Protein AF-A0A023BPZ6-F1 (afdb_monomer_lite)

Secondary structure (DSSP, 8-state):
----------------EEEETTEEEEE-SGGGSS-SS-------EEEE------HHHHHHHHHHHHHTT--

Radius of gyration: 19.58 Å; chains: 1; bounding box: 38×39×56 Å

pLDDT: mean 72.11, std 17.09, range [38.31, 94.25]

Sequence (71 aa):
MNELKTNRKKNMDVVYVFSENDKVYVKNSTCSELSNQTSIIYEEWFPINFQWKSLMDLRKNMRLQNAEESY

Structure (mmCIF, N/CA/C/O backbone):
data_AF-A0A023BPZ6-F1
#
_entry.id   AF-A0A023BPZ6-F1
#
loop_
_atom_site.group_PDB
_atom_site.id
_atom_site.type_symbol
_atom_site.label_atom_id
_atom_site.label_alt_id
_atom_site.label_comp_id
_atom_site.label_asym_id
_atom_site.label_entity_id
_atom_site.label_seq_id
_atom_site.pdbx_PDB_ins_code
_atom_site.Cartn_x
_atom_site.Cartn_y
_atom_site.Cartn_z
_atom_site.occupancy
_atom_site.B_iso_or_equiv
_atom_site.auth_seq_id
_atom_site.auth_comp_id
_atom_site.auth_asym_id
_atom_site.auth_atom_id
_atom_site.pdbx_PDB_model_num
ATOM 1 N N . MET A 1 1 ? -12.692 6.152 -51.047 1.00 38.31 1 MET A N 1
ATOM 2 C CA . MET A 1 1 ? -12.261 6.769 -49.775 1.00 38.31 1 MET A CA 1
ATOM 3 C C . MET A 1 1 ? -11.952 5.632 -48.827 1.00 38.31 1 MET A C 1
ATOM 5 O O . MET A 1 1 ? -12.852 4.848 -48.563 1.00 38.31 1 MET A O 1
ATOM 9 N N . ASN A 1 2 ? -10.705 5.498 -48.383 1.00 45.75 2 ASN A N 1
ATOM 10 C CA . ASN A 1 2 ? -10.291 4.381 -47.537 1.00 45.75 2 ASN A CA 1
ATOM 11 C C . ASN A 1 2 ? -10.049 4.941 -46.135 1.00 45.75 2 ASN A C 1
ATOM 13 O O . ASN A 1 2 ? -9.095 5.686 -45.926 1.00 45.75 2 ASN A O 1
ATOM 17 N N . GLU A 1 3 ? -10.952 4.641 -45.202 1.00 51.03 3 GLU A N 1
ATOM 18 C CA . GLU A 1 3 ? -10.839 5.069 -43.809 1.00 51.03 3 GLU A CA 1
ATOM 19 C C . GLU A 1 3 ? -9.679 4.335 -43.130 1.00 51.03 3 GLU A C 1
ATOM 21 O O . GLU A 1 3 ? -9.703 3.119 -42.925 1.00 51.03 3 GLU A O 1
ATOM 26 N N . LEU A 1 4 ? -8.639 5.089 -42.781 1.00 53.91 4 LEU A N 1
ATOM 27 C CA . LEU A 1 4 ? -7.498 4.587 -42.031 1.00 53.91 4 LEU A CA 1
ATOM 28 C C . LEU A 1 4 ? -7.928 4.406 -40.566 1.00 53.91 4 LEU A C 1
ATOM 30 O O . LEU A 1 4 ? -7.926 5.354 -39.778 1.00 53.91 4 LEU A O 1
ATOM 34 N N . LYS A 1 5 ? -8.331 3.185 -40.191 1.00 58.38 5 LYS A N 1
ATOM 35 C CA . LYS A 1 5 ? -8.593 2.814 -38.791 1.00 58.38 5 LYS A CA 1
ATOM 36 C C . LYS A 1 5 ? -7.289 2.898 -37.995 1.00 58.38 5 LYS A C 1
ATOM 38 O O . LYS A 1 5 ? -6.500 1.956 -37.950 1.00 58.38 5 LYS A O 1
ATOM 43 N N . THR A 1 6 ? -7.057 4.042 -37.363 1.00 56.88 6 THR A N 1
ATOM 44 C CA . THR A 1 6 ? -5.948 4.240 -36.430 1.00 56.88 6 THR A CA 1
ATOM 45 C C . THR A 1 6 ? -6.261 3.503 -35.129 1.00 56.88 6 THR A C 1
ATOM 47 O O . THR A 1 6 ? -7.014 3.972 -34.279 1.00 56.88 6 THR A O 1
ATOM 50 N N . ASN A 1 7 ? -5.689 2.308 -34.974 1.00 57.78 7 ASN A N 1
ATOM 51 C CA . ASN A 1 7 ? -5.686 1.586 -33.705 1.00 57.78 7 ASN A CA 1
ATOM 52 C C . ASN A 1 7 ? -4.824 2.364 -32.705 1.00 57.78 7 ASN A C 1
ATOM 54 O O . ASN A 1 7 ? -3.608 2.186 -32.645 1.00 57.78 7 ASN A O 1
ATOM 58 N N . ARG A 1 8 ? -5.446 3.254 -31.926 1.00 62.75 8 ARG A N 1
ATOM 59 C CA . ARG A 1 8 ? -4.787 3.885 -30.780 1.00 62.75 8 ARG A CA 1
ATOM 60 C C . ARG A 1 8 ? -4.555 2.802 -29.728 1.00 62.75 8 ARG A C 1
ATOM 62 O O . ARG A 1 8 ? -5.472 2.448 -28.989 1.00 62.75 8 ARG A O 1
ATOM 69 N N . LYS A 1 9 ? -3.339 2.252 -29.681 1.00 61.56 9 LYS A N 1
ATOM 70 C CA . LYS A 1 9 ? -2.869 1.455 -28.542 1.00 61.56 9 LYS A CA 1
ATOM 71 C C . LYS A 1 9 ? -2.983 2.352 -27.309 1.00 61.56 9 LYS A C 1
ATOM 73 O O . LYS A 1 9 ? -2.276 3.349 -27.208 1.00 61.56 9 LYS A O 1
ATOM 78 N N . LYS A 1 10 ? -3.923 2.047 -26.412 1.00 61.53 10 LYS A N 1
ATOM 79 C CA . LYS A 1 10 ? -3.933 2.646 -25.078 1.00 61.53 10 LYS A CA 1
ATOM 80 C C . LYS A 1 10 ? -2.699 2.100 -24.370 1.00 61.53 10 LYS A C 1
ATOM 82 O O . LYS A 1 10 ? -2.653 0.904 -24.091 1.00 61.53 10 LYS A O 1
ATOM 87 N N . ASN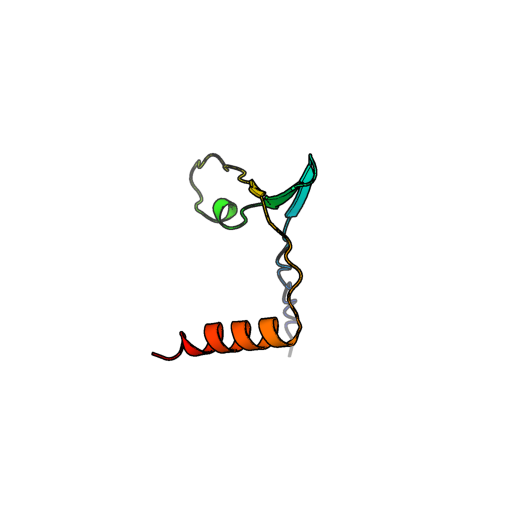 A 1 11 ? -1.700 2.945 -24.150 1.00 59.31 11 ASN A N 1
ATOM 88 C CA . ASN A 1 11 ? -0.627 2.613 -23.225 1.00 59.31 11 ASN A CA 1
ATOM 89 C C . ASN A 1 11 ? -1.288 2.469 -21.851 1.00 59.31 11 ASN A C 1
ATOM 91 O O . ASN A 1 11 ? -1.925 3.402 -21.369 1.00 59.31 11 ASN A O 1
ATOM 95 N N . MET A 1 12 ? -1.273 1.254 -21.307 1.00 61.22 12 MET A N 1
ATOM 96 C CA . MET A 1 12 ? -1.662 1.030 -19.922 1.00 61.22 12 MET A CA 1
ATOM 97 C C . MET A 1 12 ? -0.467 1.424 -19.070 1.00 61.22 12 MET A C 1
ATOM 99 O O . MET A 1 12 ? 0.597 0.823 -19.211 1.00 61.22 12 MET A O 1
ATOM 103 N N . ASP A 1 13 ? -0.653 2.406 -18.196 1.00 71.25 13 ASP A N 1
ATOM 104 C CA . ASP A 1 13 ? 0.316 2.697 -17.148 1.00 71.25 13 ASP A CA 1
ATOM 105 C C . ASP A 1 13 ? 0.282 1.534 -16.153 1.00 71.25 13 ASP A C 1
ATOM 107 O O . ASP A 1 13 ? -0.654 1.379 -15.366 1.00 71.25 13 ASP A O 1
ATOM 111 N N . VAL A 1 14 ? 1.271 0.648 -16.259 1.00 76.56 14 VAL A N 1
ATOM 112 C CA . VAL A 1 14 ? 1.408 -0.518 -15.384 1.00 76.56 14 VAL A CA 1
ATOM 113 C C . VAL A 1 14 ? 2.321 -0.149 -14.223 1.00 76.56 14 VAL A C 1
ATOM 115 O O . VAL A 1 14 ? 3.475 0.224 -14.421 1.00 76.56 14 VAL A O 1
ATOM 118 N N . VAL A 1 15 ? 1.809 -0.300 -13.003 1.00 82.69 15 VAL A N 1
ATOM 119 C CA . VAL A 1 15 ? 2.574 -0.131 -11.763 1.00 82.69 15 VAL A CA 1
ATOM 120 C C . VAL A 1 15 ? 2.845 -1.510 -11.167 1.00 82.69 15 VAL A C 1
ATOM 122 O O . VAL A 1 15 ? 1.914 -2.284 -10.946 1.00 82.69 15 VAL A O 1
ATOM 125 N N . TYR A 1 16 ? 4.115 -1.821 -10.902 1.00 88.06 16 TYR A N 1
ATOM 126 C CA . TYR A 1 16 ? 4.519 -3.085 -10.283 1.00 88.06 16 TYR A CA 1
ATOM 127 C C . TYR A 1 16 ? 4.614 -2.939 -8.766 1.00 88.06 16 TYR A C 1
ATOM 129 O O . TYR A 1 16 ? 5.195 -1.970 -8.270 1.00 88.06 16 TYR A O 1
ATOM 137 N N . VAL A 1 17 ? 4.068 -3.924 -8.048 1.00 90.31 17 VAL A N 1
ATOM 138 C CA . VAL A 1 17 ? 4.048 -3.969 -6.582 1.00 90.31 17 VAL A CA 1
ATOM 139 C C . VAL A 1 17 ? 4.453 -5.346 -6.066 1.00 90.31 17 VAL A C 1
ATOM 141 O O . VAL A 1 17 ? 4.104 -6.359 -6.674 1.00 90.31 17 VAL A O 1
ATOM 144 N N . PHE A 1 18 ? 5.151 -5.392 -4.933 1.00 92.25 18 PHE A N 1
ATOM 145 C CA . PHE A 1 18 ? 5.369 -6.625 -4.169 1.00 92.25 18 PHE A CA 1
ATOM 146 C C . PHE A 1 18 ? 5.271 -6.357 -2.664 1.00 92.25 18 PHE A C 1
ATOM 148 O O . PHE A 1 18 ? 5.336 -5.208 -2.225 1.00 92.25 18 PHE A O 1
ATOM 155 N N . SER A 1 19 ? 5.106 -7.415 -1.869 1.00 92.62 19 SER A N 1
ATOM 156 C CA . SER A 1 19 ? 5.048 -7.338 -0.407 1.00 92.62 19 SER A CA 1
ATOM 157 C C . SER A 1 19 ? 6.046 -8.288 0.243 1.00 92.62 19 SER A C 1
ATOM 159 O O . SER A 1 19 ? 6.105 -9.458 -0.133 1.00 92.62 19 SER A O 1
ATOM 161 N N . GLU A 1 20 ? 6.772 -7.807 1.246 1.00 94.25 20 GLU A N 1
ATOM 162 C CA . GLU A 1 20 ? 7.717 -8.591 2.043 1.00 94.25 20 GLU A CA 1
ATOM 163 C C . GLU A 1 20 ? 7.785 -8.023 3.471 1.00 94.25 20 GLU A C 1
ATOM 165 O O . GLU A 1 20 ? 7.814 -6.805 3.641 1.00 94.25 20 GLU A O 1
ATOM 170 N N . ASN A 1 21 ? 7.824 -8.884 4.499 1.00 92.12 21 ASN A N 1
ATOM 171 C CA . ASN A 1 21 ? 7.992 -8.493 5.911 1.00 92.12 21 ASN A CA 1
ATOM 172 C C . ASN A 1 21 ? 7.046 -7.357 6.363 1.00 92.12 21 ASN A C 1
ATOM 174 O O . ASN A 1 21 ? 7.496 -6.340 6.894 1.00 92.12 21 ASN A O 1
ATOM 178 N N . ASP A 1 22 ? 5.744 -7.516 6.096 1.00 89.31 22 ASP A N 1
ATOM 179 C CA . ASP A 1 22 ? 4.674 -6.545 6.391 1.00 89.31 22 ASP A CA 1
ATOM 180 C C . ASP A 1 22 ? 4.837 -5.160 5.736 1.00 89.31 22 ASP A C 1
ATOM 182 O O . ASP A 1 22 ? 4.174 -4.192 6.111 1.00 89.31 22 ASP A O 1
ATOM 186 N N . LYS A 1 23 ? 5.696 -5.053 4.719 1.00 91.56 23 LYS A N 1
ATOM 187 C CA . LYS A 1 23 ? 5.891 -3.846 3.913 1.00 91.56 23 LYS A CA 1
ATOM 188 C C . LYS A 1 23 ? 5.467 -4.106 2.478 1.00 91.56 23 LYS A C 1
ATOM 190 O O . LYS A 1 23 ? 5.566 -5.223 1.974 1.00 91.56 23 LYS A O 1
ATOM 195 N N . VAL A 1 24 ? 5.005 -3.055 1.812 1.00 91.88 24 VAL A N 1
ATOM 196 C CA . VAL A 1 24 ? 4.671 -3.079 0.386 1.00 91.88 24 VAL A CA 1
ATOM 197 C C . VAL A 1 24 ? 5.613 -2.144 -0.343 1.00 91.88 24 VAL A C 1
ATOM 199 O O . VAL A 1 24 ? 5.933 -1.073 0.165 1.00 91.88 24 VAL A O 1
ATOM 202 N N . TYR A 1 25 ? 6.054 -2.554 -1.523 1.00 92.75 25 TYR A N 1
ATOM 203 C CA . TYR A 1 25 ? 7.032 -1.845 -2.327 1.00 92.75 25 TYR A CA 1
ATOM 204 C C . TYR A 1 25 ? 6.478 -1.576 -3.721 1.00 92.75 25 TYR A C 1
ATOM 206 O O . TYR A 1 25 ? 5.750 -2.401 -4.276 1.00 92.75 25 TYR A O 1
ATOM 214 N N . VAL A 1 26 ? 6.843 -0.430 -4.291 1.00 91.56 26 VAL A N 1
ATOM 215 C CA . VAL A 1 26 ? 6.487 -0.029 -5.659 1.00 91.56 26 VAL A CA 1
ATOM 216 C C . VAL A 1 26 ? 7.758 0.151 -6.478 1.00 91.56 26 VAL A C 1
ATOM 218 O O . VAL A 1 26 ? 8.736 0.718 -5.985 1.00 91.56 26 VAL A O 1
ATOM 221 N N . LYS A 1 27 ? 7.740 -0.328 -7.725 1.00 88.69 27 LYS A N 1
ATOM 222 C CA . LYS A 1 27 ? 8.864 -0.183 -8.656 1.00 88.69 27 LYS A CA 1
ATOM 223 C C . LYS A 1 27 ? 8.931 1.238 -9.200 1.00 88.69 27 LYS A C 1
ATOM 225 O O . LYS A 1 27 ? 7.920 1.767 -9.664 1.00 88.69 27 LYS A O 1
ATOM 230 N N . ASN A 1 28 ? 10.124 1.824 -9.215 1.00 80.44 28 ASN A N 1
ATOM 231 C CA . ASN A 1 28 ? 10.356 3.112 -9.855 1.00 80.44 28 ASN A CA 1
ATOM 232 C C . ASN A 1 28 ? 10.226 2.987 -11.384 1.00 80.44 28 ASN A C 1
ATOM 234 O O . ASN A 1 28 ? 11.070 2.379 -12.042 1.00 80.44 28 ASN A O 1
ATOM 238 N N . SER A 1 29 ? 9.172 3.567 -11.960 1.00 69.06 29 SER A N 1
ATOM 239 C CA . SER A 1 29 ? 8.926 3.548 -13.408 1.00 69.06 29 SER A CA 1
ATOM 240 C C . SER A 1 29 ? 9.759 4.577 -14.180 1.00 69.06 29 SER A C 1
ATOM 242 O O . SER A 1 29 ? 10.039 4.368 -15.357 1.00 69.06 29 SER A O 1
ATOM 244 N N . THR A 1 30 ? 10.227 5.647 -13.527 1.00 61.06 30 THR A N 1
ATOM 245 C CA . THR A 1 30 ? 10.962 6.740 -14.198 1.00 61.06 30 THR A CA 1
ATOM 246 C C . THR A 1 30 ? 12.402 6.379 -14.568 1.00 61.06 30 THR A C 1
ATOM 248 O O . THR A 1 30 ? 12.987 7.003 -15.450 1.00 61.06 30 THR A O 1
ATOM 251 N N . CYS A 1 31 ? 12.971 5.332 -13.962 1.00 51.53 31 CYS A N 1
ATOM 252 C CA . CYS A 1 31 ? 14.332 4.887 -14.269 1.00 51.53 31 CYS A CA 1
ATOM 253 C C . CYS A 1 31 ? 14.427 4.112 -15.601 1.00 51.53 31 CYS A C 1
ATOM 255 O O . CYS A 1 31 ? 15.510 3.980 -16.164 1.00 51.53 31 CYS A O 1
ATOM 257 N N . SER A 1 32 ? 13.304 3.621 -16.143 1.00 49.94 32 SER A N 1
ATOM 258 C CA . SER A 1 32 ? 13.319 2.760 -17.334 1.00 49.94 32 SER A CA 1
ATOM 259 C C . SER A 1 32 ? 13.286 3.516 -18.669 1.00 49.94 32 SER A C 1
ATOM 261 O O . SER A 1 32 ? 13.536 2.897 -19.702 1.00 49.94 32 SER A O 1
ATOM 263 N N . GLU A 1 33 ? 12.972 4.815 -18.680 1.00 50.75 33 GLU A N 1
ATOM 264 C CA . GLU A 1 33 ? 12.775 5.588 -19.921 1.00 50.75 33 GLU A CA 1
ATOM 265 C C . GLU A 1 33 ? 13.959 6.506 -20.273 1.00 50.75 33 GLU A C 1
ATOM 267 O O . GLU A 1 33 ? 13.999 7.080 -21.364 1.00 50.75 33 GLU A O 1
ATOM 272 N N . LEU A 1 34 ? 14.965 6.625 -19.395 1.00 45.25 34 LEU A N 1
ATOM 273 C CA . LEU A 1 34 ? 16.101 7.511 -19.632 1.00 45.25 34 LEU A CA 1
ATOM 274 C C . LEU A 1 34 ? 17.261 6.805 -20.362 1.00 45.25 34 LEU A C 1
ATOM 276 O O . LEU A 1 34 ? 18.197 6.265 -19.774 1.00 45.25 34 LEU A O 1
ATOM 280 N N . SER A 1 35 ? 17.228 6.974 -21.682 1.00 44.03 35 SER A N 1
ATOM 281 C CA . SER A 1 35 ? 18.367 7.027 -22.606 1.00 44.03 35 SER A CA 1
ATOM 282 C C . SER A 1 35 ? 18.894 5.722 -23.219 1.00 44.03 35 SER A C 1
ATOM 284 O O . SER A 1 35 ? 19.349 4.783 -22.571 1.00 44.03 3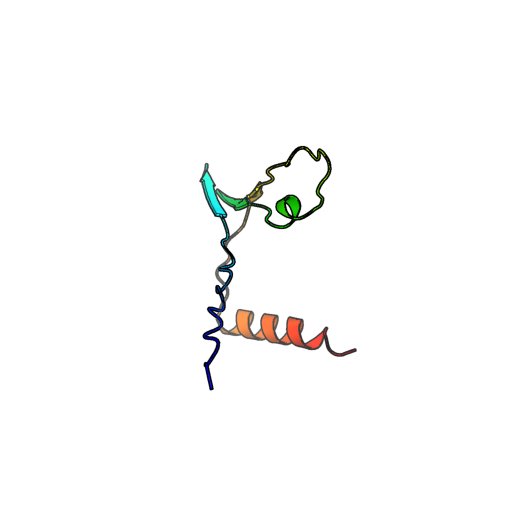5 SER A O 1
ATOM 286 N N . ASN A 1 36 ? 18.912 5.750 -24.552 1.00 50.50 36 ASN A N 1
ATOM 287 C CA . ASN A 1 36 ? 19.614 4.840 -25.445 1.00 50.50 36 ASN A CA 1
ATOM 288 C C . ASN A 1 36 ? 21.139 5.015 -25.316 1.00 50.50 36 ASN A C 1
ATOM 290 O O . ASN A 1 36 ? 21.770 5.523 -26.240 1.00 50.50 36 ASN A O 1
ATOM 294 N N . GLN A 1 37 ? 21.742 4.656 -24.183 1.00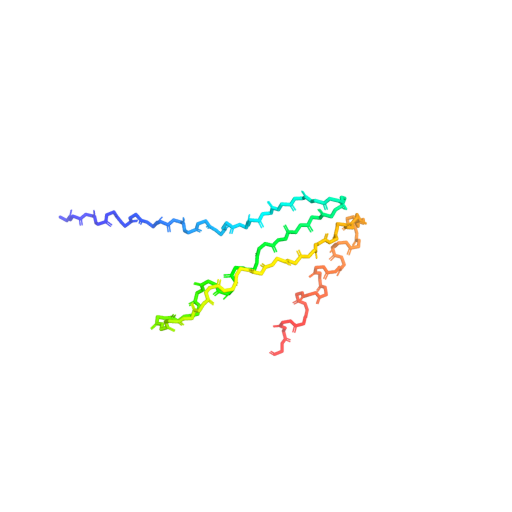 49.16 37 GLN A N 1
ATOM 295 C CA . GLN A 1 37 ? 23.200 4.542 -24.064 1.00 49.16 37 GLN A CA 1
ATOM 296 C C . GLN A 1 37 ? 23.580 3.847 -22.756 1.00 49.16 37 GLN A C 1
ATOM 298 O O . GLN A 1 37 ? 23.733 4.499 -21.734 1.00 49.16 37 GLN A O 1
ATOM 303 N N . THR A 1 38 ? 23.753 2.520 -22.798 1.00 52.75 38 THR A N 1
ATOM 304 C CA . THR A 1 38 ? 24.546 1.741 -21.815 1.00 52.75 38 THR A CA 1
ATOM 305 C C . THR A 1 38 ? 24.359 2.109 -20.332 1.00 52.75 38 THR A C 1
ATOM 307 O O . THR A 1 38 ? 25.301 2.021 -19.546 1.00 52.75 38 THR A O 1
ATOM 310 N N . SER A 1 39 ? 23.159 2.514 -19.922 1.00 49.94 39 SER A N 1
ATOM 311 C CA . SER A 1 39 ? 22.840 2.767 -18.527 1.00 49.94 39 SER A CA 1
ATOM 312 C C . SER A 1 39 ? 22.414 1.440 -17.918 1.00 49.94 39 SER A C 1
ATOM 314 O O . SER A 1 39 ? 21.483 0.780 -18.377 1.00 49.94 39 SER A O 1
ATOM 316 N N . ILE A 1 40 ? 23.158 0.998 -16.910 1.00 57.16 40 ILE A N 1
ATOM 317 C CA . ILE A 1 40 ? 22.741 -0.087 -16.027 1.00 57.16 40 ILE A CA 1
ATOM 318 C C . ILE A 1 40 ? 21.327 0.275 -15.563 1.00 57.16 40 ILE A C 1
ATOM 320 O O . ILE A 1 40 ? 21.139 1.309 -14.925 1.00 57.16 40 ILE A O 1
ATOM 324 N N . ILE A 1 41 ? 20.334 -0.517 -15.970 1.00 62.06 41 ILE A N 1
ATOM 325 C CA . ILE A 1 41 ? 18.939 -0.316 -15.577 1.00 62.06 41 ILE A CA 1
ATOM 326 C C . ILE A 1 41 ? 18.894 -0.622 -14.084 1.00 62.06 41 ILE A C 1
ATOM 328 O O . ILE A 1 41 ? 18.837 -1.785 -13.683 1.00 62.06 41 ILE A O 1
ATOM 332 N N . TYR A 1 42 ? 19.015 0.411 -13.256 1.00 68.25 42 TYR A N 1
ATOM 333 C CA . TYR A 1 42 ? 18.909 0.254 -11.818 1.00 68.25 42 TYR A CA 1
ATOM 334 C C . TYR A 1 42 ? 17.437 0.059 -11.485 1.00 68.25 42 TYR A C 1
ATOM 336 O O . TYR A 1 42 ? 16.624 0.980 -11.535 1.00 68.25 42 TYR A O 1
ATOM 344 N N . GLU A 1 43 ? 17.084 -1.190 -11.201 1.00 78.19 43 GLU A N 1
ATOM 345 C CA . GLU A 1 43 ? 15.781 -1.512 -10.651 1.00 78.19 43 GLU A CA 1
ATOM 346 C C . GLU A 1 43 ? 15.736 -1.052 -9.194 1.00 78.19 43 GLU A C 1
ATOM 348 O O . GLU A 1 43 ? 16.426 -1.590 -8.329 1.00 78.19 43 GLU A O 1
ATOM 353 N N . GLU A 1 44 ? 14.923 -0.031 -8.939 1.00 85.25 44 GLU A N 1
ATOM 354 C CA . GLU A 1 44 ? 14.756 0.568 -7.623 1.00 85.25 44 GLU A CA 1
ATOM 355 C C . GLU A 1 44 ? 13.326 0.363 -7.118 1.00 85.25 44 GLU A C 1
ATOM 357 O O . GLU A 1 44 ? 12.349 0.514 -7.862 1.00 85.25 44 GLU A O 1
ATOM 362 N N . TRP A 1 45 ? 13.216 0.018 -5.836 1.00 90.38 45 TRP A N 1
ATOM 363 C CA . TRP A 1 45 ? 11.960 -0.274 -5.159 1.00 90.38 45 TRP A CA 1
ATOM 364 C C . TRP A 1 45 ? 11.830 0.576 -3.902 1.00 90.38 45 TRP A C 1
ATOM 366 O O . TRP A 1 45 ? 12.725 0.588 -3.056 1.00 90.38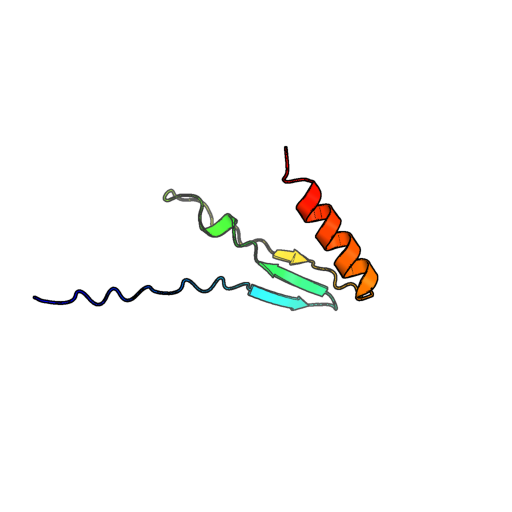 45 TRP A O 1
ATOM 376 N N . PHE A 1 46 ? 10.687 1.242 -3.750 1.00 89.88 46 PHE A N 1
ATOM 377 C CA . PHE A 1 46 ? 10.424 2.115 -2.610 1.00 89.88 46 PHE A CA 1
ATOM 378 C C . PHE A 1 46 ? 9.327 1.545 -1.719 1.00 89.88 46 PHE A C 1
ATOM 380 O O . PHE A 1 46 ? 8.286 1.137 -2.243 1.00 89.88 46 PHE A O 1
ATOM 387 N N . PRO A 1 47 ? 9.514 1.535 -0.386 1.00 92.69 47 PRO A N 1
ATOM 388 C CA . PRO A 1 47 ? 8.460 1.133 0.525 1.00 92.69 47 PRO A CA 1
ATOM 389 C C . PRO A 1 47 ? 7.335 2.169 0.499 1.00 92.69 47 PRO A C 1
ATOM 391 O O . PRO A 1 47 ? 7.577 3.376 0.558 1.00 92.69 47 PRO A O 1
ATOM 394 N N . ILE A 1 48 ? 6.098 1.692 0.458 1.00 89.31 48 ILE A N 1
ATOM 395 C CA . ILE A 1 48 ? 4.904 2.521 0.540 1.00 89.31 48 ILE A CA 1
ATOM 396 C C . ILE A 1 48 ? 4.137 2.227 1.821 1.00 89.31 48 ILE A C 1
ATOM 398 O O . ILE A 1 48 ? 4.039 1.089 2.279 1.00 89.31 48 ILE A O 1
ATOM 402 N N . ASN A 1 49 ? 3.570 3.287 2.386 1.00 88.06 49 ASN A N 1
ATOM 403 C CA . ASN A 1 49 ? 2.730 3.212 3.568 1.00 88.06 49 ASN A CA 1
ATOM 404 C C . ASN A 1 49 ? 1.284 3.492 3.173 1.00 88.06 49 ASN A C 1
ATOM 406 O O . ASN A 1 49 ? 0.981 4.543 2.603 1.00 88.06 49 ASN A O 1
ATOM 410 N N . PHE A 1 50 ? 0.383 2.579 3.524 1.00 82.56 50 PHE A N 1
ATOM 411 C CA . PHE A 1 50 ? -1.049 2.815 3.403 1.00 82.56 50 PHE A CA 1
ATOM 412 C C . PHE A 1 50 ? -1.561 3.498 4.664 1.00 82.56 50 PHE A C 1
ATOM 414 O O . PHE A 1 50 ? -1.294 3.061 5.782 1.00 82.56 50 PHE A O 1
ATOM 421 N N . GLN A 1 51 ? -2.317 4.575 4.484 1.00 84.00 51 GLN A N 1
ATOM 422 C CA . GLN A 1 51 ? -2.985 5.273 5.574 1.00 84.00 51 GLN A CA 1
ATOM 423 C C . GLN A 1 51 ? -4.463 5.406 5.240 1.00 84.00 51 GLN A C 1
ATOM 425 O O . GLN A 1 51 ? -4.827 5.949 4.195 1.00 84.00 51 GLN A O 1
ATOM 430 N N . TRP A 1 52 ? -5.320 4.940 6.145 1.00 84.75 52 TRP A N 1
ATOM 431 C CA . TRP A 1 52 ? -6.747 5.212 6.060 1.00 84.75 52 TRP A CA 1
ATOM 432 C C . TRP A 1 52 ? -6.984 6.681 6.392 1.00 84.75 52 TRP A C 1
ATOM 434 O O . TRP A 1 52 ? -6.593 7.163 7.453 1.00 84.75 52 TRP A O 1
ATOM 444 N N . LYS A 1 53 ? -7.626 7.400 5.476 1.00 85.88 53 LYS A N 1
ATOM 445 C CA . LYS A 1 53 ? -8.083 8.772 5.699 1.00 85.88 53 LYS A CA 1
ATOM 446 C C . LYS A 1 53 ? -9.598 8.807 5.613 1.00 85.88 53 LYS A C 1
ATOM 448 O O . LYS A 1 53 ? -10.194 8.059 4.837 1.00 85.88 53 LYS A O 1
ATOM 453 N N . SER A 1 54 ? -10.226 9.692 6.384 1.00 92.25 54 SER A N 1
ATOM 454 C CA . SER A 1 54 ? -11.655 9.933 6.213 1.00 92.25 54 SER A CA 1
ATOM 455 C C . SER A 1 54 ? -11.917 10.525 4.823 1.00 92.25 54 SER A C 1
ATOM 457 O O . SER A 1 54 ? -11.075 11.225 4.250 1.00 92.25 54 SER A O 1
ATOM 459 N N . LEU A 1 55 ? -13.111 10.283 4.278 1.00 90.00 55 LEU A N 1
ATOM 460 C CA . LEU A 1 55 ? -13.510 10.859 2.992 1.00 90.00 55 LEU A CA 1
ATOM 461 C C . LEU A 1 55 ? -13.435 12.399 3.000 1.00 90.00 55 LEU A C 1
ATOM 463 O O . LEU A 1 55 ? -13.133 13.010 1.975 1.00 90.00 55 LEU A O 1
ATOM 467 N N . MET A 1 56 ? -13.693 13.028 4.150 1.00 91.50 56 MET A N 1
ATOM 468 C CA . MET A 1 56 ? -13.642 14.485 4.299 1.00 91.50 56 MET A CA 1
ATOM 469 C C . MET A 1 56 ? -12.203 15.003 4.239 1.00 91.50 56 MET A C 1
ATOM 471 O O . MET A 1 56 ? -11.930 15.959 3.511 1.00 91.50 56 MET A O 1
ATOM 475 N N . ASP A 1 57 ? -11.272 14.328 4.918 1.00 87.75 57 ASP A N 1
ATOM 476 C CA . ASP A 1 57 ? -9.849 14.681 4.890 1.00 87.75 57 ASP A CA 1
ATOM 477 C C . ASP A 1 57 ? -9.243 14.469 3.503 1.00 87.75 57 ASP A C 1
ATOM 479 O O . ASP A 1 57 ? -8.453 15.288 3.033 1.00 87.75 57 ASP A O 1
ATOM 483 N N . LEU A 1 58 ? -9.645 13.400 2.807 1.00 85.69 58 LEU A N 1
ATOM 484 C CA . LEU A 1 58 ? -9.216 13.147 1.433 1.00 85.69 58 LEU A CA 1
ATOM 485 C C . LEU A 1 58 ? -9.648 14.283 0.496 1.00 85.69 58 LEU A C 1
ATOM 487 O O . LEU A 1 58 ? -8.822 14.828 -0.235 1.00 85.69 58 LEU A O 1
ATOM 491 N N . ARG A 1 59 ? -10.921 14.693 0.562 1.00 87.94 59 ARG A N 1
ATOM 492 C CA . ARG A 1 59 ? -11.459 15.800 -0.247 1.00 87.94 59 ARG A CA 1
ATOM 493 C C . ARG A 1 59 ? -10.780 17.131 0.060 1.00 87.94 59 ARG A C 1
ATOM 495 O O . ARG A 1 59 ? -10.542 17.911 -0.859 1.00 87.94 59 ARG A O 1
ATOM 502 N N . LYS A 1 60 ? -10.471 17.401 1.332 1.00 87.56 60 LYS A N 1
ATOM 503 C CA . LYS A 1 60 ? -9.732 18.603 1.739 1.00 87.56 60 LYS A CA 1
ATOM 504 C C . LYS A 1 60 ? -8.336 18.627 1.108 1.00 87.56 60 LYS A C 1
ATOM 506 O O . LYS A 1 60 ? -7.973 19.634 0.512 1.00 87.56 60 LYS A O 1
ATOM 511 N N . ASN A 1 61 ? -7.602 17.516 1.177 1.00 81.12 61 ASN A N 1
ATOM 512 C CA . ASN A 1 61 ? -6.256 17.411 0.605 1.00 81.12 61 ASN A CA 1
ATOM 513 C C . ASN A 1 61 ? -6.259 17.557 -0.925 1.00 81.12 61 ASN A C 1
ATOM 515 O O . ASN A 1 61 ? -5.436 18.290 -1.460 1.00 81.12 61 ASN A O 1
ATOM 519 N N . MET A 1 62 ? -7.222 16.941 -1.622 1.00 81.12 62 MET A N 1
ATOM 520 C CA . MET A 1 62 ? -7.348 17.080 -3.081 1.00 81.12 62 MET A CA 1
ATOM 521 C C . MET A 1 62 ? -7.614 18.527 -3.516 1.00 81.12 62 MET A 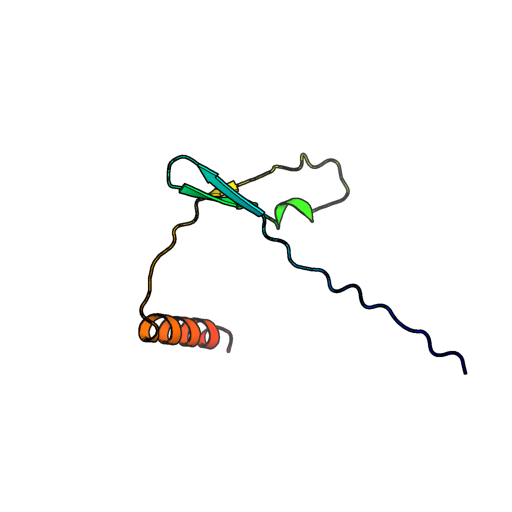C 1
ATOM 523 O O . MET A 1 62 ? -7.080 18.981 -4.520 1.00 81.12 62 MET A O 1
ATOM 527 N N . ARG A 1 63 ? -8.426 19.278 -2.759 1.00 81.38 63 ARG A N 1
ATOM 528 C CA . ARG A 1 63 ? -8.675 20.700 -3.051 1.00 81.38 63 ARG A CA 1
ATOM 529 C C . ARG A 1 63 ? -7.428 21.563 -2.870 1.00 81.38 63 ARG A C 1
ATOM 531 O O . ARG A 1 63 ? -7.274 22.521 -3.613 1.00 81.38 63 ARG A O 1
ATOM 538 N N . LEU A 1 64 ? -6.578 21.234 -1.895 1.00 73.88 64 LEU A N 1
ATOM 539 C CA . LEU A 1 64 ? -5.323 21.950 -1.656 1.00 73.88 64 LEU A CA 1
ATOM 540 C C . LEU A 1 64 ? -4.320 21.711 -2.791 1.00 73.88 64 LEU A C 1
ATOM 542 O O . LEU A 1 64 ? -3.747 22.671 -3.285 1.00 73.88 64 LEU A O 1
ATOM 546 N N . GLN A 1 65 ? -4.190 20.470 -3.268 1.00 69.25 65 GLN A N 1
ATOM 547 C CA . GLN A 1 65 ? -3.297 20.137 -4.387 1.00 69.25 65 GLN A CA 1
ATOM 548 C C . GLN A 1 65 ? -3.685 20.852 -5.692 1.00 69.25 65 GLN A C 1
ATOM 550 O O . GLN A 1 65 ? -2.819 21.346 -6.399 1.00 69.25 65 GLN A O 1
ATOM 555 N N . ASN A 1 66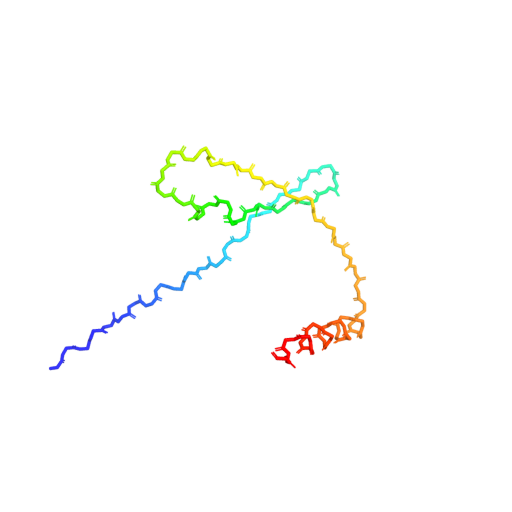 ? -4.984 20.994 -5.976 1.00 64.12 66 ASN A N 1
ATOM 556 C CA . ASN A 1 66 ? -5.458 21.680 -7.186 1.00 64.12 66 ASN A CA 1
ATOM 557 C C . ASN A 1 66 ? -5.406 23.219 -7.096 1.00 64.12 66 ASN A C 1
ATOM 559 O O . ASN A 1 66 ? -5.601 23.895 -8.102 1.00 64.12 66 ASN A O 1
ATOM 563 N N . ALA A 1 67 ? -5.222 23.787 -5.899 1.00 60.59 67 ALA A N 1
ATOM 564 C CA . ALA A 1 67 ? -5.145 25.237 -5.707 1.00 60.59 67 ALA A CA 1
ATOM 565 C C . ALA A 1 67 ? -3.723 25.785 -5.919 1.00 60.59 67 ALA A C 1
ATOM 567 O O . ALA A 1 67 ? -3.568 26.966 -6.220 1.00 60.59 67 ALA A O 1
ATOM 568 N N . GLU A 1 68 ? -2.696 24.942 -5.780 1.00 55.03 68 GLU A N 1
ATOM 569 C CA . GLU A 1 68 ? -1.288 25.323 -5.958 1.00 55.03 68 GLU A CA 1
ATOM 570 C C . GLU A 1 68 ? -0.858 25.392 -7.438 1.00 55.03 68 GLU A C 1
ATOM 572 O O . GLU A 1 68 ? 0.150 26.020 -7.744 1.00 55.03 68 GLU A O 1
ATOM 577 N N . GLU A 1 69 ? -1.641 24.839 -8.372 1.00 52.69 69 GLU A N 1
ATOM 578 C CA . GLU A 1 69 ? -1.354 24.850 -9.822 1.00 52.69 69 GLU A CA 1
ATOM 579 C C . GLU A 1 69 ? -1.881 26.096 -10.568 1.00 52.69 69 GLU A C 1
ATOM 581 O O . GLU A 1 69 ? -1.836 26.154 -11.795 1.00 52.69 69 GLU A O 1
ATOM 586 N N . SER A 1 70 ? -2.393 27.103 -9.853 1.00 49.31 70 SER A N 1
ATOM 587 C CA . SER A 1 70 ? -2.991 28.306 -10.446 1.00 49.31 70 SER A CA 1
ATOM 588 C C . SER A 1 70 ? -2.155 29.560 -10.153 1.00 49.31 70 SER A C 1
ATOM 590 O O . SER A 1 70 ? -2.635 30.474 -9.482 1.00 49.31 70 SER A O 1
ATOM 592 N N . TYR A 1 71 ? -0.918 29.600 -10.657 1.00 41.34 71 TYR A N 1
ATOM 593 C CA . TYR A 1 71 ? -0.083 30.808 -10.748 1.00 41.34 71 TYR A CA 1
ATOM 594 C C . TYR A 1 71 ? 0.548 30.937 -12.131 1.00 41.34 71 TYR A C 1
ATOM 596 O O . TYR A 1 71 ? 1.031 29.909 -12.657 1.00 41.34 71 TYR A O 1
#

Organism: NCBI:txid1317122

Foldseek 3Di:
DDDDPPPPDDPDPDWDWDDDPNWIKTWDPVLPPPDDDPDPSDTDIDTDDDDDDDPVVVVVVVVVVVVVPPD